Protein AF-A0A3M1HJB4-F1 (afdb_monomer)

Solvent-accessible surface area (backbone atoms only — not comparable to full-atom values): 3665 Å² total; per-residue (Å²): 137,93,55,56,67,75,80,52,83,35,54,92,39,40,68,24,15,35,9,31,42,97,62,36,81,48,18,60,24,87,36,63,67,46,2,47,52,40,18,40,73,74,40,72,88,60,82,59,49,51,25,43,20,36,79,89,28,46,70,43,76,66,78,87,128

pLDDT: mean 76.12, std 13.84, range [37.06, 90.75]

Foldseek 3Di:
DPCLQVPDQQLVQACWKFWDFPSDGQAIGNDQVRNQVSNCVRPVPTDTQIFGQHNVSDTDRDDDD

Mean predicted aligned error: 7.31 Å

Structure (mmCIF, N/CA/C/O backbone):
data_AF-A0A3M1HJB4-F1
#
_entry.id   AF-A0A3M1HJB4-F1
#
loop_
_atom_site.group_PDB
_atom_site.id
_atom_site.type_symbol
_atom_site.label_atom_id
_atom_site.label_alt_id
_atom_site.label_comp_id
_atom_site.label_asym_id
_atom_site.label_entity_id
_atom_site.label_seq_id
_atom_site.pdbx_PDB_ins_code
_atom_site.Cartn_x
_atom_site.Cartn_y
_atom_site.Cartn_z
_atom_site.occupancy
_atom_site.B_iso_or_equiv
_atom_site.auth_seq_id
_atom_site.auth_comp_id
_atom_site.auth_asym_id
_atom_site.auth_atom_id
_atom_site.pdbx_PDB_model_num
ATOM 1 N N . MET A 1 1 ? -7.333 -14.450 14.320 1.00 41.88 1 ME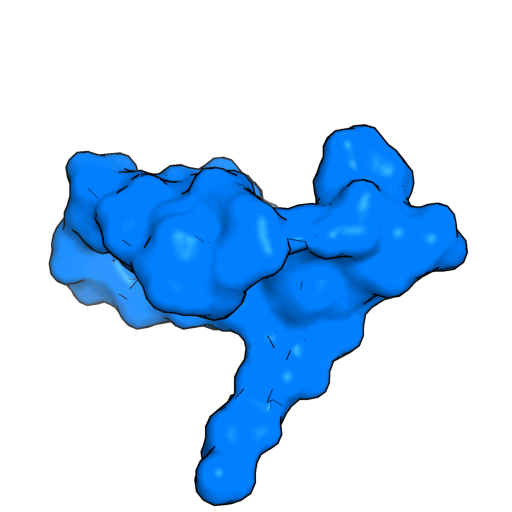T A N 1
ATOM 2 C CA . MET A 1 1 ? -8.148 -14.026 13.162 1.00 41.88 1 MET A CA 1
ATOM 3 C C . MET A 1 1 ? -7.206 -13.790 11.981 1.00 41.88 1 MET A C 1
ATOM 5 O O . MET A 1 1 ? -6.703 -12.678 11.863 1.00 41.88 1 MET A O 1
ATOM 9 N N . PRO A 1 2 ? -6.844 -14.829 11.203 1.00 46.78 2 PRO A N 1
ATOM 10 C CA . PRO A 1 2 ? -5.711 -14.776 10.278 1.00 46.78 2 PRO A CA 1
ATOM 11 C C . PRO A 1 2 ? -6.087 -14.664 8.784 1.00 46.78 2 PRO A C 1
ATOM 13 O O . PRO A 1 2 ? -5.364 -15.208 7.966 1.00 46.78 2 PRO A O 1
ATOM 16 N N . ASP A 1 3 ? -7.150 -13.941 8.398 1.00 53.75 3 ASP A N 1
ATOM 17 C CA . ASP A 1 3 ? -7.621 -13.980 6.993 1.00 53.75 3 ASP A CA 1
ATOM 18 C C . ASP A 1 3 ? -8.031 -12.626 6.386 1.00 53.75 3 ASP A C 1
ATOM 20 O O . ASP A 1 3 ? -8.524 -12.578 5.265 1.00 53.75 3 ASP A O 1
ATOM 24 N N . ILE A 1 4 ? -7.793 -11.488 7.053 1.00 54.41 4 ILE A N 1
ATOM 25 C CA . ILE A 1 4 ? -8.326 -10.190 6.572 1.00 54.41 4 ILE A CA 1
ATOM 26 C C . ILE A 1 4 ? -7.695 -9.704 5.245 1.00 54.41 4 ILE A C 1
ATOM 28 O O . ILE A 1 4 ? -8.133 -8.719 4.664 1.00 54.41 4 ILE A O 1
ATOM 32 N N . LEU A 1 5 ? -6.668 -10.389 4.732 1.00 57.03 5 LEU A N 1
ATOM 33 C CA . LEU A 1 5 ? -6.084 -10.104 3.416 1.00 57.03 5 LEU A CA 1
ATOM 34 C C . LEU A 1 5 ? -6.646 -10.981 2.289 1.00 57.03 5 LEU A C 1
ATOM 36 O O . LEU A 1 5 ? -6.390 -10.669 1.133 1.00 57.03 5 LEU A O 1
ATOM 40 N N . LEU A 1 6 ? -7.382 -12.055 2.598 1.00 54.12 6 LEU A N 1
ATOM 41 C CA . LEU A 1 6 ? -7.873 -13.007 1.592 1.00 54.12 6 LEU A CA 1
ATOM 42 C C . LEU A 1 6 ? -9.124 -12.514 0.855 1.00 54.12 6 LEU A C 1
ATOM 44 O O . LEU A 1 6 ? -9.337 -12.899 -0.290 1.00 54.12 6 LEU A O 1
ATOM 48 N N . GLU A 1 7 ? -9.924 -11.639 1.470 1.00 60.97 7 GLU A N 1
ATOM 49 C CA . GLU A 1 7 ? -11.086 -11.027 0.804 1.00 60.97 7 GLU A CA 1
ATOM 50 C C . GLU A 1 7 ? -10.731 -9.788 -0.027 1.00 60.97 7 GLU A C 1
ATOM 52 O O . GLU A 1 7 ? -11.533 -9.344 -0.852 1.00 60.97 7 GLU A O 1
ATOM 57 N N . LEU A 1 8 ? -9.544 -9.209 0.171 1.00 69.75 8 LEU A N 1
ATOM 58 C CA . LEU A 1 8 ? -9.117 -8.071 -0.627 1.00 69.75 8 LEU A CA 1
ATOM 59 C C . LEU A 1 8 ? -8.489 -8.565 -1.924 1.00 69.75 8 LEU A C 1
ATOM 61 O O . LEU A 1 8 ? -7.409 -9.149 -1.929 1.00 69.75 8 LEU A O 1
ATOM 65 N N . ASP A 1 9 ? -9.138 -8.263 -3.042 1.00 73.19 9 ASP A N 1
ATOM 66 C CA . ASP A 1 9 ? -8.516 -8.438 -4.343 1.00 73.19 9 ASP A CA 1
ATOM 67 C C . ASP A 1 9 ? -7.359 -7.440 -4.496 1.00 73.19 9 ASP A C 1
ATOM 69 O O . ASP A 1 9 ? -7.564 -6.243 -4.718 1.00 73.19 9 ASP A O 1
ATOM 73 N N . LEU A 1 10 ? -6.129 -7.930 -4.333 1.00 78.69 10 LEU A N 1
ATOM 74 C CA . LEU A 1 10 ? -4.919 -7.119 -4.428 1.00 78.69 10 LEU A CA 1
ATOM 75 C C . LEU A 1 10 ? -4.354 -7.055 -5.851 1.00 78.69 10 LEU A C 1
ATOM 77 O O . LEU A 1 10 ? -3.411 -6.301 -6.076 1.00 78.69 10 LEU A O 1
ATOM 81 N N . ARG A 1 11 ? -4.944 -7.757 -6.829 1.00 80.25 11 ARG A N 1
ATOM 82 C CA . ARG A 1 11 ? -4.553 -7.678 -8.249 1.00 80.25 11 ARG A CA 1
ATOM 83 C C . ARG A 1 11 ? -4.387 -6.242 -8.783 1.00 80.25 11 ARG A C 1
ATOM 85 O O . ARG A 1 11 ? -3.378 -5.996 -9.440 1.00 80.25 11 ARG A O 1
ATOM 92 N N . PRO A 1 12 ? -5.262 -5.253 -8.482 1.00 83.25 12 PRO A N 1
ATOM 93 C CA . PRO A 1 12 ? -5.057 -3.868 -8.934 1.00 83.25 12 PRO A CA 1
ATOM 94 C C . PRO A 1 12 ? -3.832 -3.174 -8.317 1.00 83.25 12 PRO A C 1
ATOM 96 O O . PRO A 1 12 ? -3.427 -2.110 -8.784 1.00 83.25 12 PRO A O 1
ATOM 99 N N . TYR A 1 13 ? -3.245 -3.751 -7.271 1.00 83.50 13 TYR A N 1
ATOM 100 C CA . TYR A 1 13 ? -2.051 -3.247 -6.604 1.00 83.50 13 TYR A CA 1
ATOM 101 C C . TYR A 1 13 ? -0.792 -4.044 -6.951 1.00 83.50 13 TYR A C 1
ATOM 103 O O . TYR A 1 13 ? 0.236 -3.816 -6.318 1.00 83.50 13 TYR A O 1
ATOM 111 N N . ALA A 1 14 ? -0.842 -4.944 -7.938 1.00 85.69 14 ALA A N 1
ATOM 112 C CA . ALA A 1 14 ? 0.312 -5.701 -8.412 1.00 85.69 14 ALA A CA 1
ATOM 113 C C . ALA A 1 14 ? 1.541 -4.796 -8.629 1.00 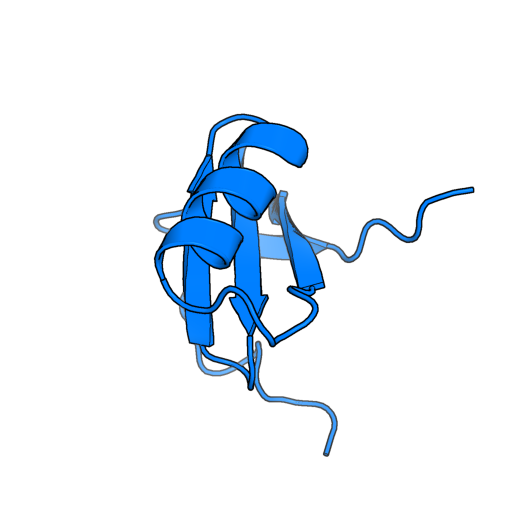85.69 14 ALA A C 1
ATOM 115 O O . ALA A 1 14 ? 1.475 -3.748 -9.276 1.00 85.69 14 ALA A O 1
ATOM 116 N N . GLY A 1 15 ? 2.667 -5.169 -8.014 1.00 86.62 15 GLY A N 1
ATOM 117 C CA . GLY A 1 15 ? 3.915 -4.406 -8.076 1.00 86.62 15 GLY A CA 1
ATOM 118 C C . GLY A 1 15 ? 3.963 -3.154 -7.188 1.00 86.62 15 GLY A C 1
ATOM 119 O O . GLY A 1 15 ? 4.987 -2.466 -7.164 1.00 86.62 15 GLY A O 1
ATOM 120 N N . LEU A 1 16 ? 2.905 -2.858 -6.428 1.00 89.12 16 LEU A N 1
ATOM 121 C CA . LEU A 1 16 ? 2.840 -1.736 -5.495 1.00 89.12 16 LEU A CA 1
ATOM 122 C C . LEU A 1 16 ? 3.012 -2.188 -4.042 1.00 89.12 16 LEU A C 1
ATOM 124 O O . LEU A 1 16 ? 2.838 -3.347 -3.662 1.00 89.12 16 LEU A O 1
ATOM 128 N N . TRP A 1 17 ? 3.365 -1.216 -3.210 1.00 90.75 17 TRP A N 1
ATOM 129 C CA . TRP A 1 17 ? 3.313 -1.324 -1.764 1.00 90.75 17 TRP A CA 1
ATOM 130 C C . TRP A 1 17 ? 1.970 -0.817 -1.268 1.00 90.75 17 TRP A C 1
ATOM 132 O O . TRP A 1 17 ? 1.545 0.288 -1.612 1.00 90.75 17 TRP A O 1
ATOM 142 N N . ILE A 1 18 ? 1.335 -1.606 -0.416 1.00 89.81 18 ILE A N 1
ATOM 143 C CA . ILE A 1 18 ? 0.100 -1.244 0.263 1.00 89.81 18 ILE A CA 1
ATOM 144 C C . ILE A 1 18 ? 0.346 -1.205 1.766 1.00 89.81 18 ILE A C 1
ATOM 146 O O . ILE A 1 18 ? 1.144 -1.960 2.316 1.00 89.81 18 ILE A O 1
ATOM 150 N N . ALA A 1 19 ? -0.339 -0.290 2.425 1.00 89.19 19 ALA A N 1
ATOM 151 C CA . ALA A 1 19 ? -0.368 -0.150 3.861 1.00 89.19 19 ALA A CA 1
ATOM 152 C C . ALA A 1 19 ? -1.762 -0.553 4.330 1.00 89.19 19 ALA A C 1
ATOM 154 O O . ALA A 1 19 ? -2.746 0.107 3.991 1.00 89.19 19 ALA A O 1
ATOM 155 N N . VAL A 1 20 ? -1.839 -1.647 5.077 1.00 83.94 20 VAL A N 1
ATOM 156 C CA . VAL A 1 20 ? -3.084 -2.222 5.570 1.00 83.94 20 VAL A CA 1
ATOM 157 C C . VAL A 1 20 ? -3.227 -1.900 7.049 1.00 83.94 20 VAL A C 1
ATOM 159 O O . VAL A 1 20 ? -2.330 -2.167 7.843 1.00 83.94 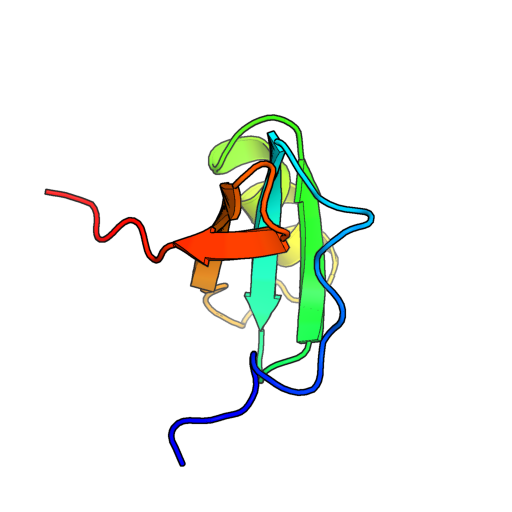20 VAL A O 1
ATOM 162 N N . VAL A 1 21 ? -4.361 -1.322 7.419 1.00 82.56 21 VAL A N 1
ATOM 163 C CA . VAL A 1 21 ? -4.745 -1.050 8.805 1.00 82.56 21 VAL A CA 1
ATOM 164 C C . VAL A 1 21 ? -6.072 -1.742 9.038 1.00 82.56 21 VAL A C 1
ATOM 166 O O . VAL A 1 21 ? -7.001 -1.537 8.258 1.00 82.56 21 VAL A O 1
ATOM 169 N N . ASP A 1 22 ? -6.154 -2.565 10.083 1.00 78.69 22 ASP A N 1
ATOM 170 C CA . ASP A 1 22 ? -7.389 -3.270 10.451 1.00 78.69 22 ASP A CA 1
ATOM 171 C C . ASP A 1 22 ? -8.010 -4.043 9.265 1.00 78.69 22 ASP A C 1
ATOM 173 O O . ASP A 1 22 ? -9.213 -4.022 9.020 1.00 78.69 22 ASP A O 1
ATOM 177 N N . GLY A 1 23 ? -7.147 -4.645 8.435 1.00 77.31 23 GLY A N 1
ATOM 178 C CA . GLY A 1 23 ? -7.573 -5.400 7.257 1.00 77.31 23 GLY A CA 1
ATOM 179 C C . GLY A 1 23 ? -8.075 -4.582 6.065 1.00 77.31 23 GLY A C 1
ATOM 180 O O . GLY A 1 23 ? -8.588 -5.149 5.108 1.00 77.31 23 GLY A O 1
ATOM 181 N N . ARG A 1 24 ? -7.920 -3.255 6.082 1.00 79.62 24 ARG A N 1
ATOM 182 C CA . ARG A 1 24 ? -8.258 -2.376 4.954 1.00 79.62 24 ARG A CA 1
ATOM 183 C C . ARG A 1 24 ? -7.030 -1.654 4.427 1.00 79.62 24 ARG A C 1
ATOM 185 O O . ARG A 1 24 ? -6.167 -1.239 5.198 1.00 79.62 24 ARG A O 1
ATOM 192 N N . VAL A 1 25 ? -6.966 -1.442 3.114 1.00 85.31 25 VAL A N 1
ATOM 193 C CA . VAL A 1 25 ? -5.912 -0.623 2.499 1.00 85.31 25 VAL A CA 1
ATOM 194 C C . VAL A 1 25 ? -6.110 0.833 2.916 1.00 85.31 25 VAL A C 1
ATOM 196 O O . VAL A 1 25 ? -7.033 1.511 2.474 1.00 85.31 25 VAL A O 1
ATOM 199 N N . ALA A 1 26 ? -5.230 1.309 3.790 1.00 86.31 26 ALA A N 1
ATOM 200 C CA . ALA A 1 26 ? -5.194 2.681 4.278 1.00 86.31 26 ALA A CA 1
ATOM 201 C C . ALA A 1 26 ? -4.279 3.579 3.430 1.00 86.31 26 ALA A C 1
ATOM 203 O O . ALA A 1 26 ? -4.409 4.805 3.474 1.00 86.31 26 ALA A O 1
ATOM 204 N N . GLY A 1 27 ? -3.358 2.991 2.658 1.00 87.12 27 GLY A N 1
ATOM 205 C CA . GLY A 1 27 ? -2.452 3.721 1.774 1.00 87.12 27 GLY A CA 1
ATOM 206 C C . GLY A 1 27 ? -1.801 2.836 0.714 1.00 87.12 27 GLY A C 1
ATOM 207 O O . GLY A 1 27 ? -1.632 1.638 0.913 1.00 87.12 27 GLY A O 1
ATOM 208 N N . VAL A 1 28 ? -1.418 3.441 -0.410 1.00 90.12 28 VAL A N 1
ATOM 209 C CA . VAL A 1 28 ? -0.752 2.780 -1.542 1.00 90.12 28 VAL A CA 1
ATOM 210 C C . VAL A 1 28 ? 0.449 3.607 -1.989 1.00 90.12 28 VAL A C 1
ATOM 212 O O . VAL A 1 28 ? 0.447 4.833 -1.873 1.00 90.12 28 VAL A O 1
ATOM 215 N N . GLY A 1 29 ? 1.489 2.958 -2.503 1.00 89.75 29 GLY A N 1
ATOM 216 C CA . GLY A 1 29 ? 2.667 3.645 -3.011 1.00 89.75 29 GLY A CA 1
ATOM 217 C C . GLY A 1 29 ? 3.605 2.732 -3.789 1.00 89.75 29 GLY A C 1
ATOM 218 O O . GLY A 1 29 ? 3.546 1.515 -3.692 1.00 89.75 29 GLY A O 1
ATOM 219 N N . ARG A 1 30 ? 4.527 3.323 -4.551 1.00 88.12 30 ARG A N 1
ATOM 220 C CA . ARG A 1 30 ? 5.584 2.560 -5.245 1.00 88.12 30 ARG A CA 1
ATOM 221 C C . ARG A 1 30 ? 6.669 2.036 -4.296 1.00 88.12 30 ARG A C 1
ATOM 223 O O . ARG A 1 30 ? 7.487 1.217 -4.691 1.00 88.12 30 ARG A O 1
ATOM 230 N N . THR A 1 31 ? 6.690 2.509 -3.049 1.00 88.81 31 THR A N 1
ATOM 231 C CA . THR A 1 31 ? 7.652 2.112 -2.014 1.00 88.81 31 THR A CA 1
ATOM 232 C C . THR A 1 31 ? 6.956 1.935 -0.667 1.00 88.81 31 THR A C 1
ATOM 234 O O . THR A 1 31 ? 5.935 2.578 -0.403 1.00 88.81 31 THR A O 1
ATOM 237 N N . ALA A 1 32 ? 7.554 1.128 0.216 1.00 86.06 32 ALA A N 1
ATOM 238 C CA . ALA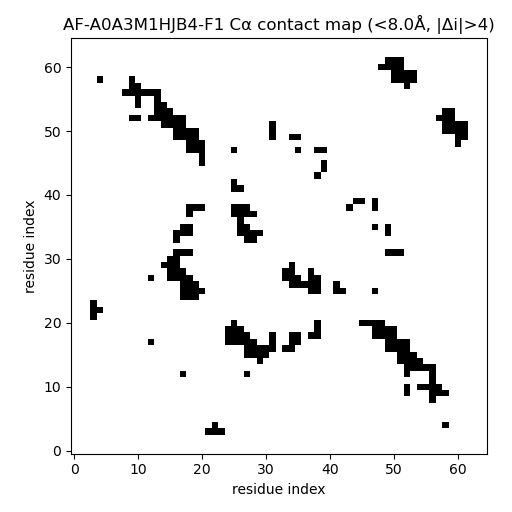 A 1 32 ? 7.087 0.911 1.588 1.00 86.06 32 ALA A CA 1
ATOM 239 C C . ALA A 1 32 ? 6.870 2.238 2.335 1.00 86.06 32 ALA A C 1
ATOM 241 O O . ALA A 1 32 ? 5.835 2.477 2.954 1.00 86.06 32 ALA A O 1
ATOM 242 N N . ARG A 1 33 ? 7.824 3.166 2.190 1.00 87.94 33 ARG A N 1
ATOM 243 C CA . ARG A 1 33 ? 7.757 4.501 2.791 1.00 87.94 33 ARG A CA 1
ATOM 244 C C . ARG A 1 33 ? 6.592 5.331 2.249 1.00 87.94 33 ARG A C 1
ATOM 246 O O . ARG A 1 33 ? 5.934 6.004 3.038 1.00 87.94 33 ARG A O 1
ATOM 253 N N . ALA A 1 34 ? 6.332 5.301 0.941 1.00 87.75 34 ALA A N 1
ATOM 254 C CA . ALA A 1 34 ? 5.217 6.036 0.344 1.00 87.75 34 ALA A CA 1
ATOM 255 C C . ALA A 1 34 ? 3.863 5.496 0.829 1.00 87.75 34 ALA A C 1
ATOM 257 O O . ALA A 1 34 ? 3.011 6.279 1.246 1.00 87.75 34 ALA A O 1
ATOM 258 N N . ALA A 1 35 ? 3.705 4.169 0.866 1.00 88.69 35 ALA A N 1
ATOM 259 C CA . ALA A 1 35 ? 2.505 3.522 1.393 1.00 88.69 35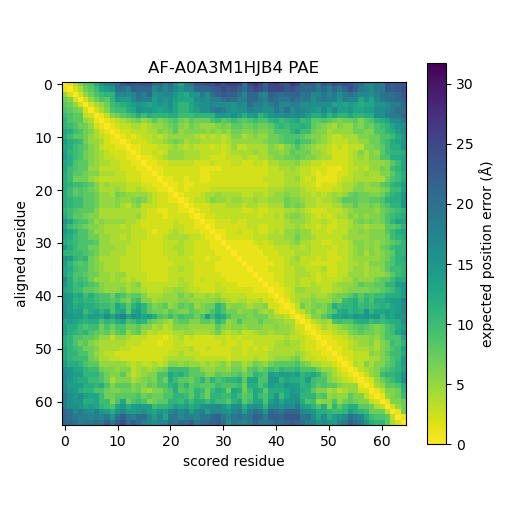 ALA A CA 1
ATOM 260 C C . ALA A 1 35 ? 2.291 3.849 2.882 1.00 88.69 35 ALA A C 1
ATOM 262 O O . ALA A 1 35 ? 1.189 4.221 3.285 1.00 88.69 35 ALA A O 1
ATOM 263 N N . ARG A 1 36 ? 3.363 3.821 3.689 1.00 84.50 36 ARG A N 1
ATOM 264 C CA . ARG A 1 36 ? 3.326 4.205 5.110 1.00 84.50 36 ARG A CA 1
ATOM 265 C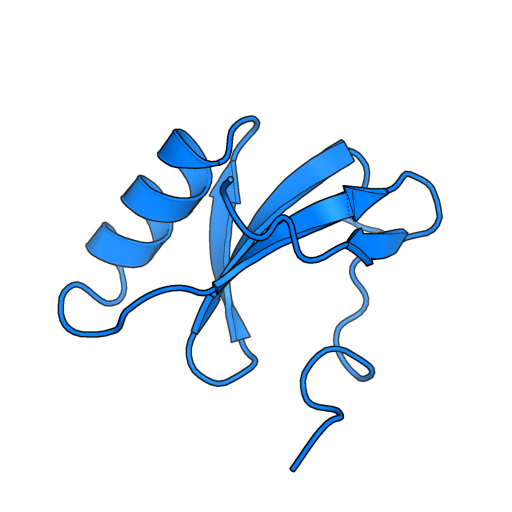 C . ARG A 1 36 ? 2.924 5.661 5.303 1.00 84.50 36 ARG A C 1
ATOM 267 O O . ARG A 1 36 ? 2.124 5.961 6.182 1.00 84.50 36 ARG A O 1
ATOM 274 N N . LEU A 1 37 ? 3.479 6.573 4.505 1.00 87.56 37 LEU A N 1
ATOM 275 C CA . LEU A 1 37 ? 3.163 7.999 4.595 1.00 87.56 37 LEU A CA 1
ATOM 276 C C . LEU A 1 37 ? 1.693 8.259 4.238 1.00 87.56 37 LEU A C 1
ATOM 278 O O . LEU A 1 37 ? 1.019 9.015 4.936 1.00 87.56 37 LEU A O 1
ATOM 282 N N . ALA A 1 38 ? 1.192 7.592 3.193 1.00 85.81 38 ALA A N 1
ATOM 283 C CA . 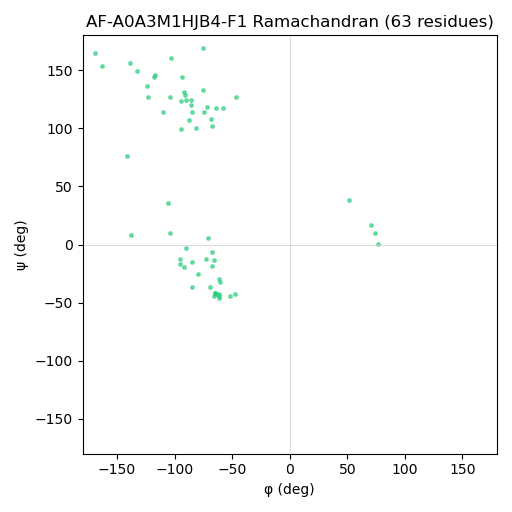ALA A 1 38 ? -0.210 7.651 2.795 1.00 85.81 38 ALA A CA 1
ATOM 284 C C . ALA A 1 38 ? -1.135 7.123 3.904 1.00 85.81 38 ALA A C 1
ATOM 286 O O . ALA A 1 38 ? -2.091 7.802 4.277 1.00 85.81 38 ALA A O 1
ATOM 287 N N . ALA A 1 39 ? -0.802 5.978 4.507 1.00 85.94 39 ALA A N 1
ATOM 288 C CA . ALA A 1 39 ? -1.575 5.437 5.621 1.00 85.94 39 ALA A CA 1
ATOM 289 C C . ALA A 1 39 ? -1.526 6.328 6.864 1.00 85.94 39 ALA A C 1
ATOM 291 O O . ALA A 1 39 ? -2.570 6.586 7.451 1.00 85.94 39 ALA A O 1
ATOM 292 N N . ARG A 1 40 ? -0.363 6.885 7.228 1.00 83.56 40 ARG A N 1
ATOM 293 C CA . ARG A 1 40 ? -0.250 7.826 8.358 1.00 83.56 40 ARG A CA 1
ATOM 294 C C . ARG A 1 40 ? -1.081 9.090 8.164 1.00 83.56 40 ARG A C 1
ATOM 296 O O . ARG A 1 40 ? -1.532 9.663 9.148 1.00 83.56 40 ARG A O 1
ATOM 303 N N . ARG A 1 41 ? -1.293 9.530 6.920 1.00 80.88 41 ARG A N 1
ATOM 304 C CA . ARG A 1 41 ? -2.163 10.675 6.624 1.00 80.88 41 ARG A CA 1
ATOM 305 C C . ARG A 1 41 ? -3.638 10.358 6.891 1.00 80.88 41 ARG A C 1
ATOM 307 O O . ARG A 1 41 ? -4.352 11.229 7.370 1.00 80.88 41 ARG A O 1
ATOM 314 N N . ASN A 1 42 ? -4.069 9.126 6.619 1.00 75.69 42 ASN A N 1
ATOM 315 C CA . ASN A 1 42 ? -5.447 8.674 6.842 1.00 75.69 42 ASN A CA 1
ATOM 316 C C . ASN A 1 42 ? -5.709 8.196 8.280 1.00 75.69 42 ASN A C 1
ATOM 318 O O . ASN A 1 42 ? -6.790 8.407 8.823 1.00 75.69 42 ASN A O 1
ATOM 322 N N . ARG A 1 43 ? -4.731 7.534 8.900 1.00 73.19 43 ARG A N 1
ATOM 323 C CA . ARG A 1 43 ? -4.813 6.888 10.216 1.00 73.19 43 ARG A CA 1
ATOM 324 C C . ARG A 1 43 ? -3.494 7.104 10.975 1.00 73.19 43 ARG A C 1
ATOM 326 O O . ARG A 1 43 ? -2.674 6.197 11.062 1.00 73.19 43 ARG A O 1
ATOM 333 N N . PRO A 1 44 ? -3.249 8.304 11.528 1.00 74.25 44 PRO A N 1
ATOM 334 C CA . PRO A 1 44 ? -1.966 8.639 12.155 1.00 74.25 44 PRO A CA 1
ATOM 335 C C . PRO A 1 44 ? -1.663 7.863 13.445 1.00 74.25 44 PRO A C 1
ATOM 337 O O . PRO A 1 44 ? -0.506 7.834 13.863 1.00 74.25 44 PRO A O 1
ATOM 340 N N . LYS A 1 45 ? -2.684 7.274 14.083 1.00 74.44 45 LYS A N 1
ATOM 341 C CA . LYS A 1 45 ? -2.569 6.547 15.358 1.00 74.44 45 LYS A CA 1
ATOM 342 C C . LYS A 1 45 ? -2.404 5.034 15.204 1.00 74.44 45 LYS A C 1
ATOM 344 O O . LYS A 1 45 ? -1.995 4.395 16.164 1.00 74.44 45 LYS A O 1
ATOM 349 N N . ASP A 1 46 ? -2.722 4.485 14.036 1.00 76.19 46 ASP A N 1
ATOM 350 C CA . ASP A 1 46 ? -2.607 3.054 13.773 1.00 76.19 46 ASP A CA 1
ATOM 351 C C . ASP A 1 46 ? -1.248 2.744 13.144 1.00 76.19 46 ASP A C 1
ATOM 353 O O . ASP A 1 46 ? -0.730 3.527 12.342 1.00 76.19 46 ASP A O 1
ATOM 357 N N . GLU A 1 47 ? -0.670 1.598 13.496 1.00 77.38 47 GLU A N 1
ATOM 358 C CA . GLU A 1 47 ? 0.563 1.109 12.889 1.00 77.38 47 GLU A CA 1
ATOM 359 C C . GLU A 1 47 ? 0.222 0.290 11.632 1.00 77.38 47 GLU A C 1
ATOM 361 O O . GLU A 1 47 ? -0.346 -0.799 11.741 1.00 77.38 47 GLU A O 1
ATOM 366 N N . PRO A 1 48 ? 0.482 0.813 10.416 1.00 82.75 48 PRO A N 1
ATOM 367 C CA . PRO A 1 48 ? 0.084 0.132 9.196 1.00 82.75 48 PRO A CA 1
ATOM 368 C C . PRO A 1 48 ? 0.997 -1.057 8.899 1.00 82.75 48 PRO A C 1
ATOM 370 O O . PRO A 1 48 ? 2.219 -0.916 8.847 1.00 82.75 48 PRO A O 1
ATOM 373 N N . LEU A 1 49 ? 0.391 -2.199 8.583 1.00 85.44 49 LEU A N 1
ATOM 374 C CA . LEU A 1 49 ? 1.083 -3.352 8.029 1.00 85.44 49 LEU A CA 1
ATOM 375 C C . LEU A 1 49 ? 1.474 -3.051 6.579 1.00 85.44 49 LEU A C 1
ATOM 377 O O . LEU A 1 49 ? 0.610 -2.826 5.730 1.00 85.44 49 LEU A O 1
ATOM 381 N N . LEU A 1 50 ? 2.769 -3.054 6.28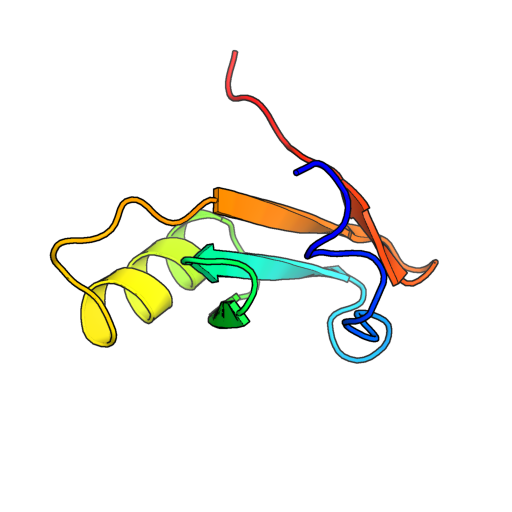1 1.00 86.38 50 LEU A N 1
ATOM 382 C CA . LEU A 1 50 ? 3.263 -2.845 4.924 1.00 86.38 50 LEU A CA 1
ATOM 383 C C . LEU A 1 50 ? 3.376 -4.178 4.194 1.00 86.38 50 LEU A C 1
ATOM 385 O O . LEU A 1 50 ? 4.056 -5.102 4.637 1.00 86.38 50 LEU A O 1
ATOM 389 N N . LEU A 1 51 ? 2.715 -4.259 3.048 1.00 85.81 51 LEU A N 1
ATOM 390 C CA . LEU A 1 51 ? 2.732 -5.424 2.181 1.00 85.81 51 LEU A CA 1
ATOM 391 C C . LEU A 1 51 ? 3.200 -4.999 0.802 1.00 85.81 51 LEU A C 1
ATOM 393 O O . LEU A 1 51 ? 2.748 -3.984 0.266 1.00 85.81 51 LEU A O 1
ATOM 397 N N . ARG A 1 52 ? 4.077 -5.802 0.207 1.00 86.00 52 ARG A N 1
ATOM 398 C CA . ARG A 1 52 ? 4.361 -5.696 -1.219 1.00 86.00 52 ARG A CA 1
ATOM 399 C C . ARG A 1 52 ? 3.475 -6.690 -1.943 1.00 86.00 52 ARG A C 1
ATOM 401 O O . ARG A 1 52 ? 3.527 -7.883 -1.652 1.00 86.00 52 ARG A O 1
ATOM 408 N N . VAL A 1 53 ? 2.691 -6.196 -2.886 1.00 85.25 53 VAL A N 1
ATOM 409 C CA . VAL A 1 53 ? 1.850 -7.051 -3.712 1.00 85.25 53 VAL A CA 1
ATOM 410 C C . VAL A 1 53 ? 2.682 -7.540 -4.892 1.00 85.25 53 VAL A C 1
ATOM 412 O O . VAL A 1 53 ? 3.300 -6.743 -5.605 1.00 85.25 53 VAL A O 1
ATOM 415 N N . THR A 1 54 ? 2.766 -8.856 -5.053 1.00 80.44 54 THR A N 1
ATOM 416 C CA . THR A 1 54 ? 3.417 -9.481 -6.210 1.00 80.44 54 THR A CA 1
ATOM 417 C C . THR A 1 54 ? 2.531 -9.380 -7.447 1.00 80.44 54 THR A C 1
ATOM 419 O O . THR A 1 54 ? 1.366 -8.998 -7.358 1.00 80.44 54 THR A O 1
ATOM 422 N N . ASP A 1 55 ? 3.087 -9.703 -8.611 1.00 75.88 55 ASP A N 1
ATOM 423 C CA . ASP A 1 55 ? 2.339 -9.678 -9.873 1.00 75.88 55 ASP A CA 1
ATOM 424 C C . ASP A 1 55 ? 1.139 -10.645 -9.848 1.00 75.88 55 ASP A C 1
ATOM 426 O O . ASP A 1 55 ? 0.058 -10.327 -10.330 1.00 75.88 55 ASP A O 1
ATOM 430 N N . ASP A 1 56 ? 1.282 -11.761 -9.126 1.00 72.62 56 ASP A N 1
ATOM 431 C CA . ASP A 1 56 ? 0.228 -12.749 -8.863 1.00 72.62 56 ASP A CA 1
ATOM 432 C C . ASP A 1 56 ? -0.878 -12.261 -7.901 1.00 72.62 56 ASP A C 1
ATOM 434 O O . ASP A 1 56 ? -1.730 -13.041 -7.471 1.00 72.62 56 ASP A O 1
ATOM 438 N N . GLY A 1 57 ? -0.860 -10.985 -7.498 1.00 66.69 57 GLY A N 1
ATOM 439 C CA . GLY A 1 57 ? -1.836 -10.406 -6.571 1.00 66.69 57 GLY A CA 1
ATOM 440 C C . GLY A 1 57 ? -1.693 -10.902 -5.130 1.00 66.69 57 GLY A C 1
ATOM 441 O O . GLY A 1 57 ? -2.618 -10.748 -4.337 1.00 66.69 57 GLY A O 1
ATOM 442 N N . GLN A 1 58 ? -0.554 -11.498 -4.765 1.00 66.25 58 GLN A N 1
ATOM 443 C CA . GLN A 1 58 ? -0.306 -11.982 -3.406 1.00 66.25 58 GLN A CA 1
ATOM 444 C C . GLN A 1 58 ? 0.369 -10.893 -2.563 1.00 66.25 58 GLN A C 1
ATOM 446 O O . GLN A 1 58 ? 1.387 -10.317 -2.954 1.00 66.25 58 GLN A O 1
ATOM 451 N N . GLY A 1 59 ? -0.185 -10.604 -1.384 1.00 65.81 59 GLY A N 1
ATOM 452 C CA . GLY A 1 59 ? 0.403 -9.668 -0.425 1.00 65.81 59 GLY A CA 1
ATOM 453 C C . GLY A 1 59 ? 1.499 -10.340 0.396 1.00 65.81 59 GLY A C 1
ATOM 454 O O . GLY A 1 59 ? 1.210 -11.027 1.373 1.00 65.81 59 GLY A O 1
ATOM 455 N N . VAL A 1 60 ? 2.764 -10.124 0.040 1.00 67.88 60 VAL A N 1
ATOM 456 C CA . VAL A 1 60 ? 3.890 -10.662 0.810 1.00 67.88 60 VAL A CA 1
ATOM 457 C C . VAL A 1 60 ? 4.220 -9.695 1.943 1.00 67.88 60 VAL A C 1
ATOM 459 O O . VAL A 1 60 ? 4.571 -8.532 1.711 1.00 67.88 60 VAL A O 1
ATOM 462 N N . ARG A 1 61 ? 4.122 -10.190 3.184 1.00 63.19 61 ARG A N 1
ATOM 463 C CA . ARG A 1 61 ? 4.637 -9.501 4.372 1.00 63.19 61 ARG A CA 1
ATOM 464 C C . ARG A 1 61 ? 6.151 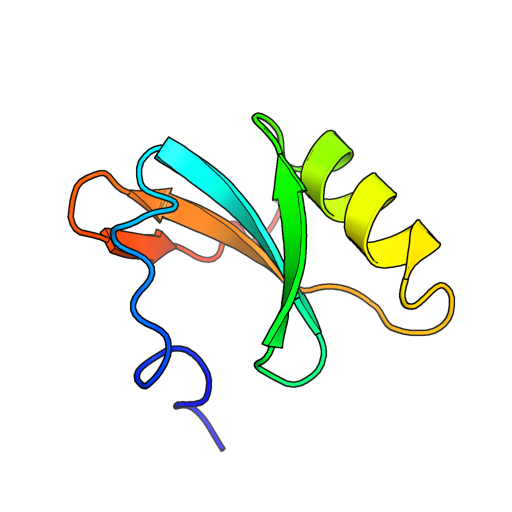-9.401 4.252 1.00 63.19 61 ARG A C 1
ATOM 466 O O . ARG A 1 61 ? 6.840 -10.416 4.199 1.00 63.19 61 ARG A O 1
ATOM 473 N N . LYS A 1 62 ? 6.667 -8.177 4.185 1.00 58.03 62 LYS A N 1
ATOM 474 C CA . LYS A 1 62 ? 8.088 -7.928 4.407 1.00 58.03 62 LYS A CA 1
ATOM 475 C C . LYS A 1 62 ? 8.240 -7.555 5.872 1.00 58.03 62 LYS A C 1
ATOM 477 O O . LYS A 1 62 ? 7.917 -6.441 6.259 1.00 58.03 62 LYS A O 1
ATOM 482 N N . GLU A 1 63 ? 8.645 -8.536 6.666 1.00 44.75 63 GLU A N 1
ATOM 483 C CA . GLU A 1 63 ? 9.177 -8.302 8.003 1.00 44.75 63 GLU A CA 1
ATOM 484 C C . GLU A 1 63 ? 10.591 -7.736 7.802 1.00 44.75 63 GLU A C 1
ATOM 486 O O . GLU A 1 63 ? 11.432 -8.376 7.164 1.00 44.75 63 GLU A O 1
ATOM 491 N N . ASP A 1 64 ? 10.793 -6.477 8.194 1.00 41.41 64 ASP A N 1
ATOM 492 C CA . ASP A 1 64 ? 12.106 -5.832 8.218 1.00 41.41 64 ASP A CA 1
ATOM 493 C C . ASP A 1 64 ? 13.038 -6.663 9.127 1.00 41.41 64 ASP A C 1
ATOM 495 O O . ASP A 1 64 ? 12.762 -6.838 10.313 1.00 41.41 64 ASP A O 1
ATOM 499 N N . THR A 1 65 ? 14.112 -7.209 8.545 1.00 37.06 65 THR A N 1
ATOM 500 C CA . THR A 1 65 ? 15.349 -7.581 9.259 1.00 37.06 65 THR A CA 1
ATOM 501 C C . THR A 1 65 ? 16.165 -6.325 9.511 1.00 37.06 65 THR A C 1
ATOM 503 O O . THR A 1 65 ? 16.245 -5.502 8.570 1.00 37.06 65 THR A O 1
#

Sequence (65 aa):
MPDILLELDLRPYAGLWIAVVDGRVAGVGRTARAARLAARRNRPKDEPLLLRVTDDGQGVRKEDT

Radius of gyration: 10.76 Å; Cα contacts (8 Å, |Δi|>4): 134; chains: 1; bounding box: 26×26×25 Å

Secondary structure (DSSP, 8-state):
---TTTSS--GGGTTSEEEEETTEEEEEESSHHHHHHHHHHH-TTS-PEEEEEPTTS-EEE----

Nearest PDB structures (foldseek):
  4d9q-assembly1_A  TM=4.426E-01  e=3.070E+00  Macaca mulatta
  2mm0-assembly1_A  TM=3.679E-01  e=5.233E+00  Pyrenophora tritici-repentis
  6kbr-assembly1_A  TM=3.414E-01  e=7.303E+00  Homo sapiens